Protein AF-A0A6B3CPN3-F1 (afdb_monomer)

Secondary structure (DSSP, 8-state):
------EE-HHHHHHHHHTT---EEHHHHH-----GGGTTTT-SHHHHHHHH--TTSHHHHHHHHHHT-PPPS--------

Structure (mmCIF, N/CA/C/O backbone):
data_AF-A0A6B3CPN3-F1
#
_entry.id   AF-A0A6B3CPN3-F1
#
loop_
_atom_site.group_PDB
_atom_site.id
_atom_site.type_symbol
_atom_site.label_atom_id
_atom_site.label_alt_id
_atom_site.label_comp_id
_atom_site.label_asym_id
_atom_site.label_entity_id
_atom_site.label_seq_id
_atom_site.pdbx_PDB_ins_code
_atom_site.Cartn_x
_atom_site.Cartn_y
_atom_site.Cartn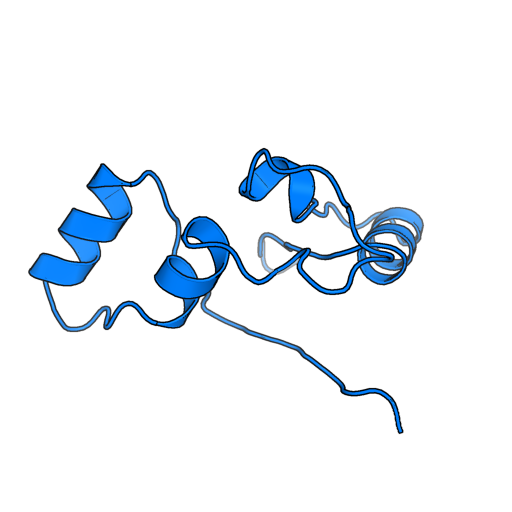_z
_atom_site.occupancy
_atom_site.B_iso_or_equiv
_atom_site.auth_seq_id
_atom_site.auth_comp_id
_atom_site.auth_asym_id
_atom_site.auth_atom_id
_atom_site.pdbx_PDB_model_num
ATOM 1 N N . GLU A 1 1 ? -7.488 -18.939 -12.610 1.00 66.56 1 GLU A N 1
ATOM 2 C CA . GLU A 1 1 ? -7.216 -17.651 -11.940 1.00 66.56 1 GLU A CA 1
ATOM 3 C C . GLU A 1 1 ? -8.000 -17.607 -10.640 1.00 66.56 1 GLU A C 1
ATOM 5 O O . GLU A 1 1 ? -9.125 -18.087 -10.631 1.00 66.56 1 GLU A O 1
ATOM 10 N N . ALA A 1 2 ? -7.410 -17.111 -9.550 1.00 8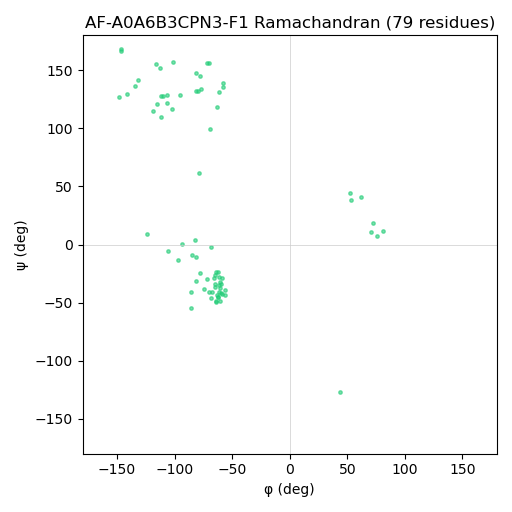8.50 2 ALA A N 1
ATOM 11 C CA . ALA A 1 2 ? -8.084 -17.016 -8.248 1.00 88.50 2 ALA A CA 1
ATOM 12 C C . ALA A 1 2 ? -8.758 -15.647 -8.012 1.00 88.50 2 ALA A C 1
ATOM 14 O O . ALA A 1 2 ? -9.335 -15.439 -6.953 1.00 88.50 2 ALA A O 1
ATOM 15 N N . GLY A 1 3 ? -8.677 -14.720 -8.979 1.00 90.44 3 GLY A N 1
ATOM 16 C CA . GLY A 1 3 ? -9.278 -13.382 -8.878 1.00 90.44 3 GLY A CA 1
ATOM 17 C C . GLY A 1 3 ? -8.571 -12.426 -7.910 1.00 90.44 3 GLY A C 1
ATOM 18 O O . GLY A 1 3 ? -9.177 -11.453 -7.481 1.00 90.44 3 GLY A O 1
ATOM 19 N N . VAL A 1 4 ? -7.317 -12.708 -7.543 1.00 94.81 4 VAL A N 1
ATOM 20 C CA . VAL A 1 4 ? -6.538 -11.897 -6.594 1.00 94.81 4 VAL A CA 1
ATOM 21 C C . VAL A 1 4 ? -5.964 -10.664 -7.289 1.00 94.81 4 VAL A C 1
ATOM 23 O O . VAL A 1 4 ? -5.345 -10.784 -8.348 1.00 94.81 4 VAL A O 1
ATOM 26 N N . GLU A 1 5 ? -6.123 -9.497 -6.669 1.00 95.25 5 GLU A N 1
ATOM 27 C CA . GLU A 1 5 ? -5.457 -8.269 -7.097 1.00 95.25 5 GLU A CA 1
ATOM 28 C C . GLU A 1 5 ? -3.985 -8.272 -6.659 1.00 95.25 5 GLU A C 1
ATOM 30 O O . GLU A 1 5 ? -3.654 -8.602 -5.519 1.00 95.25 5 GLU A O 1
ATOM 35 N N . LEU A 1 6 ? -3.085 -7.902 -7.571 1.00 95.62 6 LEU A N 1
ATOM 36 C CA . LEU A 1 6 ? -1.654 -7.818 -7.296 1.00 95.62 6 LEU A CA 1
ATOM 37 C C . LEU A 1 6 ? -1.220 -6.363 -7.201 1.00 95.62 6 LEU A C 1
ATOM 39 O O . LEU A 1 6 ? -1.423 -5.598 -8.138 1.00 95.62 6 LEU A O 1
ATOM 43 N N . VAL A 1 7 ? -0.522 -6.024 -6.119 1.00 95.50 7 VAL A N 1
ATOM 44 C CA . VAL A 1 7 ? 0.194 -4.753 -5.982 1.00 95.50 7 VAL A CA 1
ATOM 45 C C . VAL A 1 7 ? 1.693 -5.030 -5.980 1.00 95.50 7 VAL A C 1
ATOM 47 O O . VAL A 1 7 ? 2.174 -5.870 -5.218 1.00 95.50 7 VAL A O 1
ATOM 50 N N . SER A 1 8 ? 2.460 -4.352 -6.835 1.00 93.75 8 SER A N 1
ATOM 51 C CA . SER A 1 8 ? 3.906 -4.585 -6.928 1.00 93.75 8 SER A CA 1
ATOM 52 C C . SER A 1 8 ? 4.710 -3.329 -7.266 1.00 93.75 8 SER A C 1
ATOM 54 O O . SER A 1 8 ? 4.164 -2.303 -7.666 1.00 93.75 8 SER A O 1
ATOM 56 N N . THR A 1 9 ? 6.033 -3.401 -7.094 1.00 89.25 9 THR A N 1
ATOM 57 C CA . THR A 1 9 ? 6.957 -2.283 -7.356 1.00 89.25 9 THR A CA 1
ATOM 58 C C . THR A 1 9 ? 7.871 -2.572 -8.541 1.00 89.25 9 THR A C 1
ATOM 60 O O . THR A 1 9 ? 8.233 -3.729 -8.783 1.00 89.25 9 THR A O 1
ATOM 63 N N . GLY A 1 10 ? 8.309 -1.509 -9.222 1.00 85.25 10 GLY A N 1
ATOM 64 C CA . GLY A 1 10 ? 9.450 -1.512 -10.142 1.00 85.25 10 GLY A CA 1
ATOM 65 C C . GLY A 1 10 ? 9.519 -2.718 -11.089 1.00 85.25 10 GLY A C 1
ATOM 66 O O . GLY A 1 10 ? 8.572 -3.037 -11.810 1.00 85.25 10 GLY A O 1
ATOM 67 N N . SER A 1 11 ? 10.667 -3.402 -11.092 1.00 88.25 11 SER A N 1
ATOM 68 C CA . SER A 1 11 ? 10.949 -4.516 -12.006 1.00 88.25 11 SER A CA 1
ATOM 69 C C . SER A 1 11 ? 10.063 -5.748 -11.788 1.00 88.25 11 SER A C 1
ATOM 71 O O . SER A 1 11 ? 9.791 -6.463 -12.753 1.00 88.25 11 SER A O 1
ATOM 73 N N . THR A 1 12 ? 9.574 -5.996 -10.568 1.00 90.50 12 THR A N 1
ATOM 74 C CA . THR A 1 12 ? 8.661 -7.118 -10.291 1.00 90.50 12 THR A CA 1
ATOM 75 C C . THR A 1 12 ? 7.304 -6.883 -10.944 1.00 90.50 12 THR A C 1
ATOM 77 O O . THR A 1 12 ? 6.824 -7.766 -11.653 1.00 90.50 12 THR A O 1
ATOM 80 N N . ALA A 1 13 ? 6.742 -5.675 -10.813 1.00 91.69 13 ALA A N 1
ATOM 81 C CA . ALA A 1 13 ? 5.517 -5.297 -11.521 1.00 91.69 13 ALA A CA 1
ATOM 82 C C . ALA A 1 13 ? 5.682 -5.469 -13.041 1.00 91.69 13 ALA A C 1
ATOM 84 O O . ALA A 1 13 ? 4.831 -6.062 -13.699 1.00 91.69 13 ALA A O 1
ATOM 85 N N . GLY A 1 14 ? 6.826 -5.040 -13.590 1.00 91.75 14 GLY A N 1
ATOM 86 C CA . GLY A 1 14 ? 7.138 -5.213 -15.012 1.00 91.75 14 GLY A CA 1
ATOM 87 C C . GLY A 1 14 ? 7.171 -6.678 -15.464 1.00 91.75 14 GLY A C 1
ATOM 88 O O . GLY A 1 14 ? 6.636 -7.005 -16.519 1.00 91.75 14 GLY A O 1
ATOM 89 N N . ARG A 1 15 ? 7.751 -7.578 -14.660 1.00 94.44 15 ARG A N 1
ATOM 90 C CA . ARG A 1 15 ? 7.785 -9.022 -14.960 1.00 94.44 15 ARG A CA 1
ATOM 91 C C . ARG A 1 15 ? 6.402 -9.669 -14.903 1.00 94.44 15 ARG A C 1
ATOM 93 O O . ARG A 1 15 ? 6.099 -10.492 -15.760 1.00 94.44 15 ARG A O 1
ATOM 100 N N . ILE A 1 16 ? 5.579 -9.296 -13.922 1.00 94.06 16 ILE A N 1
ATOM 101 C CA . ILE A 1 16 ? 4.203 -9.798 -13.778 1.00 94.06 16 ILE A CA 1
ATOM 102 C C . ILE A 1 16 ? 3.357 -9.356 -14.981 1.00 94.06 16 ILE A C 1
ATOM 104 O O . ILE A 1 16 ? 2.742 -10.193 -15.640 1.00 94.06 16 ILE A O 1
ATOM 108 N N . ALA A 1 17 ? 3.415 -8.069 -15.333 1.00 93.38 17 ALA A N 1
ATOM 109 C CA . ALA A 1 17 ? 2.704 -7.524 -16.487 1.00 93.38 17 ALA A CA 1
ATOM 110 C C . ALA A 1 17 ? 3.161 -8.161 -17.813 1.00 93.38 17 ALA A C 1
ATOM 112 O O . ALA A 1 17 ? 2.333 -8.487 -18.660 1.00 93.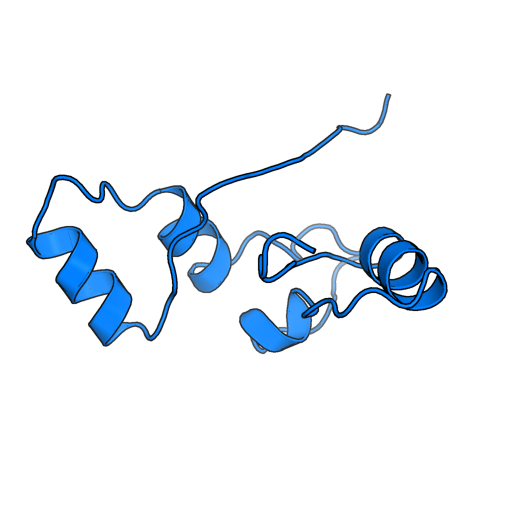38 17 ALA A O 1
ATOM 113 N N . ALA A 1 18 ? 4.468 -8.399 -17.987 1.00 94.44 18 ALA A N 1
ATOM 114 C CA . ALA A 1 18 ? 5.010 -9.070 -19.172 1.00 94.44 18 ALA A CA 1
ATOM 115 C C . ALA A 1 18 ? 4.533 -10.527 -19.320 1.00 94.44 18 ALA A C 1
ATOM 117 O O . ALA A 1 18 ? 4.509 -11.051 -20.431 1.00 94.44 18 ALA A O 1
ATOM 118 N N . ALA A 1 19 ? 4.129 -11.171 -18.221 1.00 95.00 19 ALA A N 1
ATOM 119 C CA . ALA A 1 19 ? 3.499 -12.489 -18.231 1.00 95.00 19 ALA A CA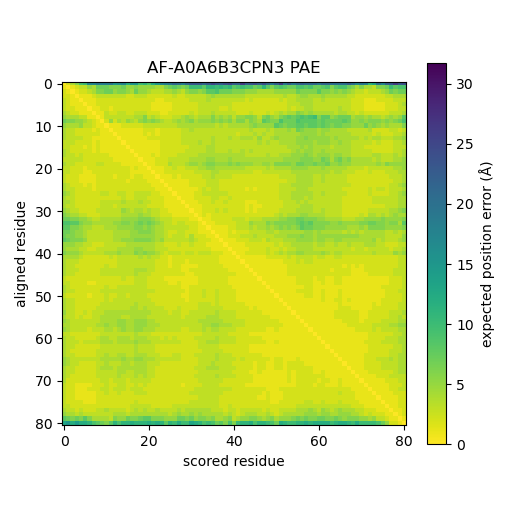 1
ATOM 120 C C . ALA A 1 19 ? 1.984 -12.440 -18.529 1.00 95.00 19 ALA A C 1
ATOM 122 O O . ALA A 1 19 ? 1.327 -13.477 -18.499 1.00 95.00 19 ALA A O 1
ATOM 123 N N . GLY A 1 20 ? 1.426 -11.256 -18.811 1.00 93.12 20 GLY A N 1
ATOM 124 C CA . GLY A 1 20 ? 0.007 -11.060 -19.118 1.00 93.12 20 GLY A CA 1
ATOM 125 C C . GLY A 1 20 ? -0.902 -10.999 -17.889 1.00 93.12 20 GLY A C 1
ATOM 126 O O . GLY A 1 20 ? -2.118 -11.063 -18.039 1.00 93.12 20 GLY A O 1
ATOM 127 N N . VAL A 1 21 ? -0.336 -10.879 -16.685 1.00 94.38 21 VAL A N 1
ATOM 128 C CA . VAL A 1 21 ? -1.105 -10.824 -15.437 1.00 94.38 21 VAL A CA 1
ATOM 129 C C . VAL A 1 21 ? -1.340 -9.360 -15.039 1.00 94.38 21 VAL A C 1
ATOM 131 O O . VAL A 1 21 ? -0.369 -8.599 -14.965 1.00 94.38 21 VAL A O 1
ATOM 134 N N . PRO A 1 22 ? -2.592 -8.944 -14.761 1.00 94.06 22 PRO A N 1
ATOM 135 C CA . PRO A 1 22 ? -2.884 -7.606 -14.254 1.00 94.06 22 PRO A CA 1
ATOM 136 C C . PRO A 1 22 ? -2.149 -7.325 -12.939 1.00 94.06 22 PRO A C 1
ATOM 138 O O . PRO A 1 22 ? -2.114 -8.165 -12.041 1.00 94.06 22 PRO A O 1
ATOM 141 N N . VAL A 1 23 ? -1.563 -6.135 -12.823 1.00 96.12 23 VAL A N 1
ATOM 142 C CA . VAL A 1 23 ? -0.840 -5.704 -11.625 1.00 96.12 23 VAL A CA 1
ATOM 143 C C . VAL A 1 23 ? -0.983 -4.198 -11.447 1.00 96.12 23 VAL A C 1
ATOM 145 O O . VAL A 1 23 ? -0.687 -3.429 -12.360 1.00 96.12 23 VAL A O 1
ATOM 148 N N . THR A 1 24 ? -1.418 -3.795 -10.260 1.00 95.12 24 THR A N 1
ATOM 149 C CA . THR A 1 24 ? -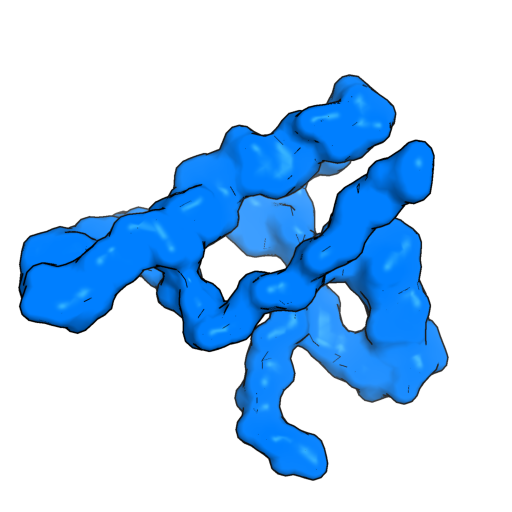1.473 -2.407 -9.807 1.00 95.12 24 THR A CA 1
ATOM 150 C C . THR A 1 24 ? -0.085 -2.005 -9.319 1.00 95.12 24 THR A C 1
ATOM 152 O O . THR A 1 24 ? 0.570 -2.726 -8.553 1.00 95.12 24 THR A O 1
ATOM 155 N N . LYS A 1 25 ? 0.413 -0.852 -9.758 1.00 93.56 25 LYS A N 1
ATOM 156 C CA . LYS A 1 25 ? 1.714 -0.368 -9.287 1.00 93.56 25 LYS A CA 1
ATOM 157 C C . LYS A 1 25 ? 1.588 0.310 -7.925 1.00 93.56 25 LYS A C 1
ATOM 159 O O . LYS A 1 25 ? 0.592 0.967 -7.632 1.00 93.56 25 LYS A O 1
ATOM 164 N N . VAL A 1 26 ? 2.617 0.210 -7.083 1.00 93.69 26 VAL A N 1
ATOM 165 C CA . VAL A 1 26 ? 2.618 0.897 -5.776 1.00 93.69 26 VAL A CA 1
ATOM 166 C C . VAL A 1 26 ? 2.503 2.419 -5.928 1.00 93.69 26 VAL A C 1
ATOM 168 O O . VAL A 1 26 ? 1.874 3.060 -5.089 1.00 93.69 26 VAL A O 1
ATOM 171 N N . GLU A 1 27 ? 3.039 3.015 -6.992 1.00 92.31 27 GLU A N 1
ATOM 172 C CA . GLU A 1 27 ? 2.889 4.452 -7.259 1.00 92.31 27 GLU A CA 1
ATOM 173 C C . GLU A 1 27 ? 1.423 4.834 -7.542 1.00 92.31 27 GLU A C 1
ATOM 175 O O . GLU A 1 27 ? 0.980 5.903 -7.132 1.00 92.31 27 GLU A O 1
ATOM 180 N N . GLU A 1 28 ? 0.647 3.946 -8.174 1.00 92.75 28 GLU A N 1
ATOM 181 C CA . GLU A 1 28 ? -0.793 4.135 -8.416 1.00 92.75 28 GLU A CA 1
ATOM 182 C C . GLU A 1 28 ? -1.588 4.031 -7.106 1.00 92.75 28 GLU A C 1
ATOM 184 O O . GLU A 1 28 ? -2.464 4.853 -6.843 1.00 92.75 28 GLU A O 1
ATOM 189 N N . LEU A 1 29 ? -1.228 3.077 -6.238 1.00 93.31 29 LEU A N 1
ATOM 190 C CA . LEU A 1 29 ? -1.831 2.926 -4.910 1.00 93.31 29 LEU A CA 1
ATOM 191 C C . LEU A 1 29 ? -1.551 4.144 -4.013 1.00 93.31 29 LEU A C 1
ATOM 193 O O . LEU A 1 29 ? -2.439 4.689 -3.350 1.00 93.31 29 LEU A O 1
ATOM 197 N N . THR A 1 30 ? -0.287 4.555 -3.947 1.00 93.94 30 THR A N 1
ATOM 198 C CA . THR A 1 30 ? 0.180 5.595 -3.023 1.00 93.94 30 THR A CA 1
ATOM 199 C C . THR A 1 30 ? -0.100 7.004 -3.532 1.00 93.94 30 THR A C 1
ATOM 201 O O . THR A 1 30 ? -0.354 7.893 -2.722 1.00 93.94 30 THR A O 1
ATOM 204 N N . GLY A 1 31 ? -0.097 7.208 -4.852 1.00 93.19 31 GLY A N 1
ATOM 205 C CA . GLY A 1 31 ? -0.068 8.530 -5.478 1.00 93.19 31 GLY A CA 1
ATOM 206 C C . GLY A 1 31 ? 1.279 9.246 -5.317 1.00 93.19 31 GLY A C 1
ATOM 207 O O . GLY A 1 31 ? 1.367 10.441 -5.593 1.00 93.19 31 GLY A O 1
ATOM 208 N N . PHE A 1 32 ? 2.316 8.547 -4.844 1.00 91.94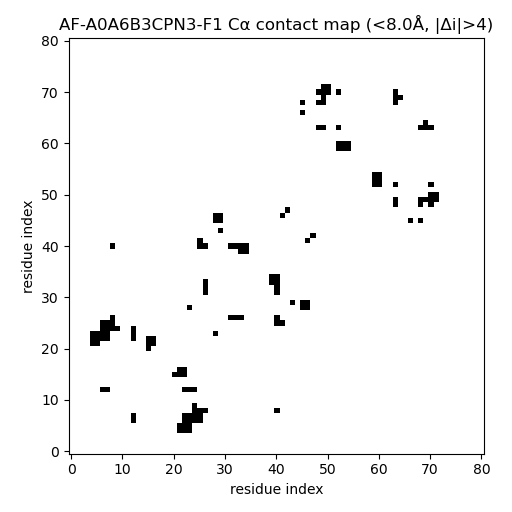 32 PHE A N 1
ATOM 209 C CA . PHE A 1 32 ? 3.642 9.103 -4.595 1.00 91.94 32 PHE A CA 1
ATOM 210 C C . PHE A 1 32 ? 4.638 8.551 -5.627 1.00 91.94 32 PHE A C 1
ATOM 212 O O . PHE A 1 32 ? 4.704 7.333 -5.811 1.00 91.94 32 PHE A O 1
ATOM 219 N N . PRO A 1 33 ? 5.404 9.412 -6.323 1.00 87.38 33 PRO A N 1
ATOM 220 C CA . PRO A 1 33 ? 6.342 8.954 -7.338 1.00 87.38 33 PRO A CA 1
ATOM 221 C C . PRO A 1 33 ? 7.526 8.215 -6.710 1.00 87.38 33 PRO A C 1
ATOM 223 O O . PRO A 1 33 ? 7.914 8.472 -5.569 1.00 87.38 33 PRO A O 1
ATOM 226 N N . GLU A 1 34 ? 8.165 7.344 -7.488 1.00 85.25 34 GLU A N 1
ATOM 227 C CA . GLU A 1 34 ? 9.444 6.767 -7.086 1.00 85.25 34 GLU A CA 1
ATOM 228 C C . GLU A 1 34 ? 10.501 7.875 -6.926 1.00 85.25 34 GLU A C 1
ATOM 230 O O . GLU A 1 34 ? 10.669 8.740 -7.788 1.00 85.25 34 GLU A O 1
ATOM 235 N N . CYS A 1 35 ? 11.215 7.865 -5.799 1.00 89.44 35 CYS A N 1
ATOM 236 C CA . CYS A 1 35 ? 12.275 8.822 -5.501 1.00 89.44 35 CYS A CA 1
ATOM 237 C C . CYS A 1 35 ? 13.394 8.167 -4.680 1.00 89.44 35 CYS A C 1
ATOM 239 O O . CYS A 1 35 ? 13.240 7.048 -4.179 1.00 89.44 35 CYS A O 1
ATOM 241 N N . LEU A 1 36 ? 14.527 8.871 -4.544 1.00 93.00 36 LEU A N 1
ATOM 242 C CA . LEU A 1 36 ? 15.695 8.424 -3.771 1.00 93.00 36 LEU A CA 1
ATOM 243 C C . LEU A 1 36 ? 16.159 7.011 -4.170 1.00 93.00 36 LEU A C 1
ATOM 245 O O . LEU A 1 36 ? 16.386 6.169 -3.303 1.00 93.00 36 LEU A O 1
ATOM 249 N N . ASP A 1 37 ? 16.229 6.734 -5.474 1.00 88.88 37 ASP A N 1
ATOM 250 C CA . ASP A 1 37 ? 16.597 5.423 -6.031 1.00 88.88 37 ASP A CA 1
ATOM 251 C C . ASP A 1 37 ? 15.757 4.262 -5.464 1.00 88.88 37 ASP A C 1
ATOM 253 O O . ASP A 1 37 ? 16.261 3.184 -5.144 1.00 88.88 37 ASP A O 1
ATOM 257 N N . GLY A 1 38 ? 14.459 4.507 -5.261 1.00 87.81 38 GLY A N 1
ATOM 258 C CA . GLY A 1 38 ? 13.505 3.509 -4.783 1.00 87.81 38 GLY A CA 1
ATOM 259 C C . GLY A 1 38 ? 13.603 3.194 -3.287 1.00 87.81 38 GLY A C 1
ATOM 260 O O . GLY A 1 38 ? 12.914 2.28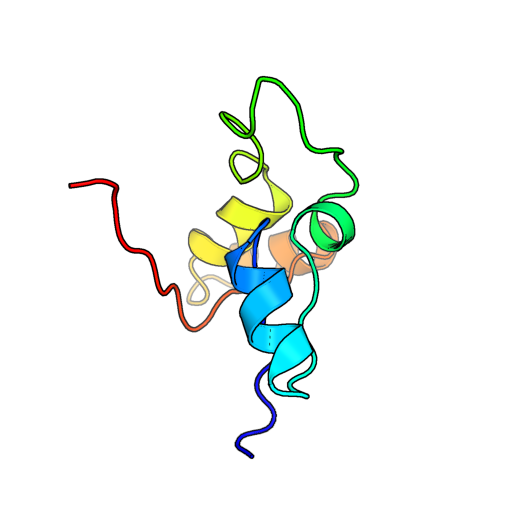7 -2.817 1.00 87.81 38 GLY A O 1
ATOM 261 N N . ARG A 1 39 ? 14.410 3.937 -2.512 1.00 91.19 39 ARG A N 1
ATOM 262 C CA . ARG A 1 39 ? 14.633 3.691 -1.071 1.00 91.19 39 ARG A CA 1
ATOM 263 C C . ARG A 1 39 ? 13.373 3.797 -0.214 1.00 91.19 39 ARG A C 1
ATOM 265 O O . ARG A 1 39 ? 13.312 3.169 0.837 1.00 91.19 39 ARG A O 1
ATOM 272 N N . VAL A 1 40 ? 12.395 4.600 -0.632 1.00 93.19 40 VAL A N 1
ATOM 273 C CA . VAL A 1 40 ? 11.211 4.926 0.186 1.00 93.19 40 VAL A CA 1
ATOM 274 C C . VAL A 1 40 ? 9.884 4.593 -0.495 1.00 93.19 40 VAL A C 1
ATOM 276 O O . VAL A 1 40 ? 8.827 4.932 0.023 1.00 93.19 40 VAL A O 1
ATOM 279 N N . LYS A 1 41 ? 9.916 3.890 -1.633 1.00 90.12 41 LYS A N 1
ATOM 280 C CA . LYS A 1 41 ? 8.738 3.665 -2.491 1.00 90.12 41 LYS A CA 1
ATOM 281 C C . LYS A 1 41 ? 7.563 2.954 -1.802 1.00 90.12 41 LYS A C 1
ATOM 283 O O . LYS A 1 41 ? 6.420 3.183 -2.170 1.00 90.12 41 LYS A O 1
ATOM 288 N N . THR A 1 42 ? 7.821 2.109 -0.800 1.00 94.69 42 THR A N 1
ATOM 289 C CA . THR A 1 42 ? 6.772 1.409 -0.033 1.00 94.69 42 THR A CA 1
ATOM 290 C C . THR A 1 42 ? 6.563 1.967 1.373 1.00 94.69 42 THR A C 1
ATOM 292 O O . THR A 1 42 ? 5.639 1.527 2.052 1.00 94.69 42 THR A O 1
ATOM 295 N N . LEU A 1 43 ? 7.388 2.922 1.824 1.00 96.19 43 LEU A N 1
ATOM 296 C CA . LEU A 1 43 ? 7.308 3.516 3.164 1.00 96.19 43 LEU A CA 1
ATOM 297 C C . LEU A 1 43 ? 6.186 4.562 3.218 1.00 96.19 43 LEU A C 1
ATOM 299 O O . LEU A 1 43 ? 6.418 5.749 3.433 1.00 96.19 43 LEU A O 1
ATOM 303 N N . HIS A 1 44 ? 4.958 4.110 2.976 1.00 97.06 44 HIS A N 1
ATOM 304 C CA . HIS A 1 44 ? 3.785 4.957 2.816 1.00 97.06 44 HIS A CA 1
ATOM 305 C C . HIS A 1 44 ? 2.609 4.447 3.666 1.00 97.06 44 HIS A C 1
ATOM 307 O O . HIS A 1 44 ? 2.378 3.233 3.704 1.00 97.06 44 HIS A O 1
ATOM 313 N N . PRO A 1 45 ? 1.803 5.332 4.293 1.00 97.06 45 PRO A N 1
ATOM 314 C CA . PRO A 1 45 ? 0.654 4.923 5.101 1.00 97.06 45 PRO A CA 1
ATOM 315 C C . PRO A 1 45 ? -0.348 4.048 4.348 1.00 97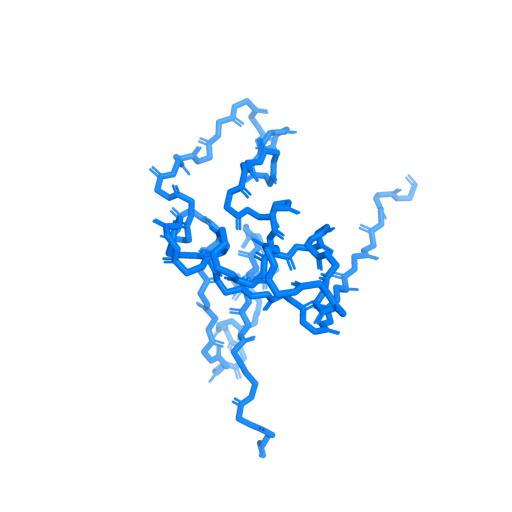.06 45 PRO A C 1
ATOM 317 O O . PRO A 1 45 ? -0.804 3.059 4.898 1.00 97.06 45 PRO A O 1
ATOM 320 N N . LYS A 1 46 ? -0.630 4.326 3.068 1.00 96.50 46 LYS A N 1
ATOM 321 C CA . LYS A 1 46 ? -1.527 3.474 2.258 1.00 96.50 46 LYS A CA 1
ATOM 322 C C . LYS A 1 46 ? -1.028 2.038 2.054 1.00 96.50 46 LYS A C 1
ATOM 324 O O . LYS A 1 46 ? -1.834 1.158 1.797 1.00 96.50 46 LYS A O 1
ATOM 329 N N . VAL A 1 47 ? 0.278 1.793 2.168 1.00 97.19 47 VAL A N 1
ATOM 330 C CA . VAL A 1 47 ? 0.835 0.433 2.123 1.00 97.19 47 VAL A CA 1
ATOM 331 C C . VAL A 1 47 ? 0.778 -0.179 3.519 1.00 97.19 47 VAL A C 1
ATOM 333 O O . VAL A 1 47 ? 0.188 -1.234 3.727 1.00 97.19 47 VAL A O 1
ATOM 336 N N . HIS A 1 48 ? 1.356 0.507 4.505 1.00 98.25 48 HIS A N 1
ATOM 337 C CA . HIS A 1 48 ? 1.509 -0.044 5.848 1.00 98.25 48 HIS A CA 1
ATOM 338 C C . HIS A 1 48 ? 0.197 -0.141 6.632 1.00 98.25 48 HIS A C 1
ATOM 340 O O . HIS A 1 48 ? 0.069 -1.062 7.427 1.00 98.25 48 HIS A O 1
ATOM 346 N N . ALA A 1 49 ? -0.787 0.732 6.403 1.00 98.19 49 ALA A N 1
ATOM 347 C CA . ALA A 1 49 ? -2.106 0.608 7.021 1.00 98.19 49 ALA A CA 1
ATOM 348 C C . ALA A 1 49 ? -2.807 -0.678 6.561 1.00 98.19 49 ALA A C 1
ATOM 350 O O . ALA A 1 49 ? -3.310 -1.415 7.401 1.00 98.19 49 ALA A O 1
ATOM 351 N N . GLY A 1 50 ? -2.743 -1.007 5.266 1.00 97.88 50 GLY A N 1
ATOM 352 C CA . GLY A 1 50 ? -3.307 -2.253 4.741 1.00 97.88 50 GLY A CA 1
ATOM 353 C C . GLY A 1 50 ? -2.617 -3.516 5.276 1.00 97.88 50 GLY A C 1
ATOM 354 O O . GLY A 1 50 ? -3.245 -4.566 5.350 1.00 97.88 50 GLY A O 1
ATOM 355 N N . ILE A 1 51 ? -1.341 -3.422 5.673 1.00 98.31 51 ILE A N 1
ATOM 356 C CA . ILE A 1 51 ? -0.577 -4.538 6.261 1.00 98.31 51 ILE A CA 1
ATOM 357 C C . ILE A 1 51 ? -0.792 -4.641 7.781 1.00 98.31 51 ILE A C 1
ATOM 359 O O . ILE A 1 51 ? -0.861 -5.739 8.323 1.00 98.31 51 ILE A O 1
ATOM 363 N N . LEU A 1 52 ? -0.827 -3.507 8.486 1.00 98.44 52 LEU A N 1
ATOM 364 C CA . LEU A 1 52 ? -0.760 -3.452 9.953 1.00 98.44 52 LEU A CA 1
ATOM 365 C C . LEU A 1 52 ? -2.127 -3.346 10.634 1.00 98.44 52 LEU A C 1
ATOM 367 O O . LEU A 1 52 ? -2.205 -3.513 11.852 1.00 98.44 52 LEU A O 1
ATOM 371 N N . ALA A 1 53 ? -3.197 -3.040 9.900 1.00 98.50 53 ALA A N 1
ATOM 372 C CA . ALA A 1 53 ? -4.528 -2.96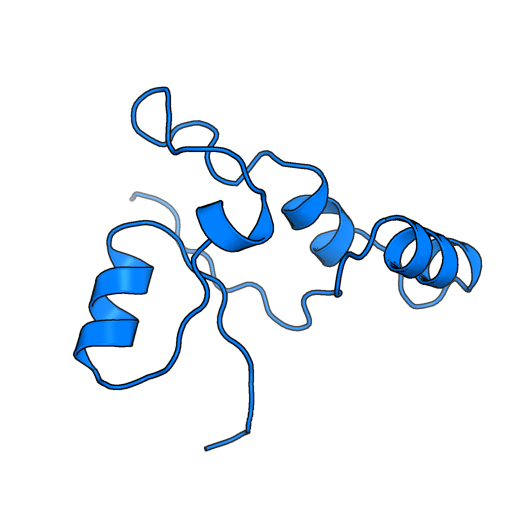0 10.482 1.00 98.50 53 ALA A CA 1
ATOM 373 C C . ALA A 1 53 ? -4.977 -4.325 11.031 1.00 98.50 53 ALA A C 1
ATOM 375 O O . ALA A 1 53 ? -5.150 -5.292 10.294 1.00 98.50 53 ALA A O 1
ATOM 376 N N . ASP A 1 54 ? -5.218 -4.394 12.342 1.00 98.44 54 ASP A N 1
ATOM 377 C CA . ASP A 1 54 ? -5.863 -5.545 12.967 1.00 98.44 54 ASP A CA 1
ATOM 378 C C . ASP A 1 54 ? -7.343 -5.642 12.570 1.00 98.44 54 ASP A C 1
ATOM 380 O O . ASP A 1 54 ? -8.215 -4.994 13.149 1.00 98.44 54 ASP A O 1
ATOM 384 N N . LEU A 1 55 ? -7.640 -6.510 11.603 1.00 97.88 55 LEU A N 1
ATOM 385 C CA . LEU A 1 55 ? -8.999 -6.735 11.111 1.00 97.88 55 LEU A CA 1
ATOM 386 C C . LEU A 1 55 ? -9.924 -7.410 12.139 1.00 97.88 55 LEU A C 1
ATOM 388 O O . LEU A 1 55 ? -11.103 -7.612 11.861 1.00 97.88 55 LEU A O 1
ATOM 392 N N . ARG A 1 56 ? -9.457 -7.775 13.334 1.00 98.19 56 ARG A N 1
ATOM 393 C CA . ARG A 1 56 ? -10.343 -8.250 14.412 1.00 98.19 56 ARG A CA 1
ATOM 394 C C . ARG A 1 56 ? -11.008 -7.092 15.165 1.00 98.19 56 ARG A C 1
ATOM 396 O O . ARG A 1 56 ? -11.912 -7.344 15.954 1.00 98.19 56 ARG A O 1
ATOM 403 N N . LEU A 1 57 ? -10.562 -5.854 14.937 1.00 98.56 57 LEU A N 1
ATOM 404 C CA . LEU A 1 57 ? -11.075 -4.645 15.576 1.00 98.56 57 LEU A CA 1
ATOM 405 C C . LEU A 1 57 ? -11.907 -3.826 14.583 1.00 98.56 57 LEU A C 1
ATOM 407 O O . LEU A 1 57 ? -11.392 -3.374 13.558 1.00 98.56 57 LEU A O 1
ATOM 411 N N . ASP A 1 58 ? -13.173 -3.568 14.914 1.00 98.44 58 ASP A N 1
ATOM 412 C CA . ASP A 1 58 ? -14.065 -2.753 14.072 1.00 98.44 58 ASP A CA 1
ATOM 413 C C . ASP A 1 58 ? -13.526 -1.331 13.863 1.00 98.44 58 ASP A C 1
ATOM 415 O O . ASP A 1 58 ? -13.645 -0.773 12.775 1.00 98.44 58 ASP A O 1
ATOM 419 N N . SER A 1 59 ? -12.845 -0.773 14.869 1.00 98.56 59 SER A N 1
ATOM 420 C CA . SER A 1 59 ? -12.215 0.548 14.784 1.00 98.56 59 SER A CA 1
ATOM 421 C C . SER A 1 59 ? -11.144 0.632 13.694 1.00 98.56 59 SER A C 1
ATOM 423 O O . SER A 1 59 ? -11.044 1.646 13.011 1.00 98.56 59 SER A O 1
ATOM 425 N N . HIS A 1 60 ? -10.362 -0.431 13.490 1.00 98.62 60 HIS A N 1
ATOM 426 C CA . HIS A 1 60 ? -9.335 -0.459 12.448 1.00 98.62 60 HIS A CA 1
ATOM 427 C C . HIS A 1 60 ? -9.954 -0.609 11.058 1.00 98.62 60 HIS A C 1
ATOM 429 O O . HIS A 1 60 ? -9.491 0.032 10.119 1.00 98.62 60 HIS A O 1
ATOM 435 N N . ARG A 1 61 ? -11.015 -1.417 10.924 1.00 98.44 61 ARG A N 1
ATOM 436 C CA . ARG A 1 61 ? -11.764 -1.551 9.662 1.00 98.44 61 ARG A CA 1
ATOM 437 C C . ARG A 1 61 ? -12.359 -0.212 9.237 1.00 98.44 61 ARG A C 1
ATOM 439 O O . ARG A 1 61 ? -12.130 0.222 8.116 1.00 98.44 61 ARG A O 1
ATOM 446 N N . GLN A 1 62 ? -13.021 0.476 10.164 1.00 98.44 62 GLN A N 1
ATOM 447 C CA . GLN A 1 62 ? -13.572 1.802 9.908 1.00 98.44 62 GLN A CA 1
ATOM 448 C C . GLN A 1 62 ? -12.481 2.800 9.495 1.00 98.44 62 GLN A C 1
ATOM 450 O O . GLN A 1 62 ? -12.658 3.551 8.540 1.00 98.44 62 GLN A O 1
ATOM 455 N N . GLN A 1 63 ? -11.328 2.782 10.167 1.00 98.31 63 GLN A N 1
ATOM 456 C CA . GLN A 1 63 ? -10.222 3.670 9.821 1.00 98.31 63 GLN A CA 1
ATOM 457 C C . GLN A 1 63 ? -9.638 3.372 8.426 1.00 98.31 63 GLN A C 1
ATOM 459 O O . GLN A 1 63 ? -9.251 4.299 7.717 1.00 98.31 63 GLN A O 1
ATOM 464 N N . LEU A 1 64 ? -9.574 2.102 8.011 1.00 98.31 64 LEU A N 1
ATOM 465 C CA . LEU A 1 64 ? -9.183 1.732 6.647 1.00 98.31 64 LEU A CA 1
ATOM 466 C C . LEU A 1 64 ? -10.166 2.284 5.606 1.00 98.31 64 LEU A C 1
ATOM 468 O O . LEU A 1 64 ? -9.723 2.871 4.616 1.00 98.31 64 LEU A O 1
ATOM 472 N N . ASP A 1 65 ? -11.470 2.150 5.857 1.00 97.75 65 ASP A N 1
ATOM 473 C CA . ASP A 1 65 ? -12.523 2.660 4.973 1.00 97.75 65 ASP A CA 1
ATOM 474 C C . ASP A 1 65 ? -12.454 4.192 4.846 1.00 97.75 65 ASP A C 1
ATOM 476 O O . ASP A 1 65 ? -12.480 4.727 3.737 1.00 97.75 65 ASP A O 1
ATOM 480 N N . GLU A 1 66 ? -12.281 4.905 5.965 1.00 97.94 66 GLU A N 1
ATOM 481 C CA . GLU A 1 66 ? -12.117 6.368 6.001 1.00 97.94 66 GLU A CA 1
ATOM 482 C C . GLU A 1 66 ? -10.876 6.844 5.227 1.00 97.94 66 GLU A C 1
ATOM 484 O O . GLU A 1 66 ? -10.894 7.905 4.599 1.00 97.94 66 GLU A O 1
ATOM 489 N N . LEU A 1 67 ? -9.797 6.057 5.247 1.00 96.50 67 LEU A N 1
ATOM 490 C CA . LEU A 1 67 ? -8.560 6.345 4.518 1.00 96.50 67 LEU A CA 1
ATOM 491 C C . LEU A 1 67 ? -8.588 5.868 3.056 1.00 96.50 67 LEU A C 1
ATOM 493 O O . LEU A 1 67 ? -7.662 6.187 2.302 1.00 96.50 67 LEU A O 1
ATOM 497 N N . GLY A 1 68 ? -9.609 5.106 2.652 1.00 96.19 68 GLY A N 1
ATOM 498 C CA . GLY A 1 68 ? -9.687 4.477 1.334 1.00 96.19 68 GLY A CA 1
ATOM 499 C C . GLY A 1 68 ? -8.557 3.472 1.090 1.00 96.19 68 GLY A C 1
ATOM 500 O O . GLY A 1 68 ? -7.956 3.471 0.014 1.00 96.19 68 GLY A O 1
ATOM 501 N N . VAL A 1 69 ? -8.214 2.664 2.098 1.00 96.94 69 VAL A N 1
ATOM 502 C CA . VAL A 1 69 ? -7.128 1.675 2.038 1.00 96.94 69 VAL A CA 1
ATOM 503 C C . VAL A 1 69 ? -7.697 0.267 2.164 1.00 96.94 69 VAL A C 1
ATOM 505 O O . VAL A 1 69 ? -8.287 -0.076 3.181 1.00 96.94 69 VAL A O 1
ATOM 508 N N . ALA A 1 70 ? -7.465 -0.577 1.160 1.00 96.44 70 ALA A N 1
ATOM 509 C CA . ALA A 1 70 ? -7.776 -2.000 1.256 1.00 96.44 70 ALA A CA 1
ATOM 510 C C . ALA A 1 70 ? -6.705 -2.749 2.083 1.00 96.44 70 ALA A C 1
ATOM 512 O O . ALA A 1 70 ? -5.520 -2.401 2.004 1.00 96.44 70 ALA A O 1
ATOM 513 N N . PRO A 1 71 ? -7.082 -3.774 2.867 1.00 97.62 71 PRO A N 1
ATOM 514 C CA . PRO A 1 71 ? -6.119 -4.630 3.553 1.00 97.62 71 PRO A CA 1
ATOM 515 C C . PRO A 1 71 ? -5.369 -5.560 2.587 1.00 97.62 71 PRO A C 1
ATOM 517 O O . PRO A 1 71 ? -5.871 -5.896 1.516 1.00 97.62 71 PRO A O 1
ATOM 520 N N . PHE A 1 72 ? -4.177 -6.012 2.990 1.00 97.69 72 PHE A N 1
ATOM 521 C CA . PHE A 1 72 ? -3.402 -7.026 2.268 1.00 97.69 72 PHE A CA 1
ATOM 522 C C . PHE A 1 72 ? -3.519 -8.393 2.947 1.00 97.69 72 PHE A C 1
ATOM 524 O O . PHE A 1 72 ? -3.016 -8.580 4.053 1.00 97.69 72 PHE A O 1
ATOM 531 N N . ASP A 1 73 ? -4.098 -9.374 2.253 1.00 97.50 73 ASP A N 1
ATOM 532 C CA . ASP A 1 73 ? -4.203 -10.752 2.761 1.00 97.50 73 ASP A CA 1
ATOM 533 C C . ASP A 1 73 ? -2.893 -11.549 2.632 1.00 97.50 73 ASP A C 1
ATOM 535 O O . ASP A 1 73 ? -2.660 -12.514 3.362 1.00 97.50 73 ASP A O 1
ATOM 539 N N . LEU A 1 74 ? -2.025 -11.162 1.691 1.00 97.62 74 LEU A N 1
ATOM 540 C CA . LEU A 1 74 ? -0.750 -11.822 1.427 1.00 97.62 74 LEU A CA 1
ATOM 541 C C . LEU A 1 74 ? 0.340 -10.797 1.109 1.00 97.62 74 LEU A C 1
ATOM 543 O O . LEU A 1 74 ? 0.194 -9.965 0.217 1.00 97.62 74 LEU A O 1
ATOM 547 N N . VAL A 1 75 ? 1.476 -10.922 1.796 1.00 97.19 75 VAL A N 1
ATOM 548 C CA . VAL A 1 75 ? 2.682 -10.128 1.545 1.00 97.19 75 VAL A CA 1
ATOM 549 C C . VAL A 1 75 ? 3.816 -11.072 1.155 1.00 97.19 75 VAL A C 1
ATOM 551 O O . VAL A 1 75 ? 4.257 -11.889 1.961 1.00 97.19 75 VAL A O 1
ATOM 554 N N . VAL A 1 76 ? 4.298 -10.961 -0.087 1.00 96.56 76 VAL A N 1
ATOM 555 C CA . VAL A 1 76 ? 5.427 -11.752 -0.603 1.00 96.56 76 VAL A CA 1
ATOM 556 C C . VAL A 1 76 ? 6.613 -10.828 -0.841 1.00 96.56 76 VAL A C 1
ATOM 558 O O . VAL A 1 76 ? 6.600 -10.009 -1.758 1.00 96.56 76 VAL A O 1
ATOM 561 N N . VAL A 1 77 ? 7.647 -10.961 -0.012 1.00 95.56 77 VAL A N 1
ATOM 562 C CA . VAL A 1 77 ? 8.859 -10.136 -0.075 1.00 95.56 77 VAL A CA 1
ATOM 563 C C . VAL A 1 77 ? 10.084 -11.033 0.046 1.00 95.56 77 VAL A C 1
ATOM 565 O O . VAL A 1 77 ? 10.133 -11.923 0.892 1.00 95.56 77 VAL A O 1
ATOM 568 N N . ASN A 1 78 ? 11.085 -10.773 -0.790 1.00 93.81 78 ASN A N 1
ATOM 569 C CA . ASN A 1 78 ? 12.449 -11.239 -0.587 1.00 93.81 78 ASN A CA 1
ATOM 570 C C . ASN A 1 78 ? 13.372 -10.029 -0.392 1.00 93.81 78 ASN A C 1
ATOM 572 O O . ASN A 1 78 ? 13.048 -8.910 -0.794 1.00 93.81 78 ASN A O 1
ATOM 576 N N . LEU A 1 79 ? 14.494 -10.249 0.285 1.00 91.75 79 LEU A N 1
ATOM 577 C CA . LEU A 1 79 ? 15.492 -9.216 0.536 1.00 91.75 79 LEU A CA 1
ATOM 578 C C . LEU A 1 79 ? 16.655 -9.393 -0.438 1.00 91.75 79 LEU A C 1
ATOM 580 O O . LEU A 1 79 ? 16.867 -10.488 -0.966 1.00 91.75 79 LEU A O 1
ATOM 584 N N . TYR A 1 80 ? 17.406 -8.317 -0.677 1.00 84.00 80 TYR A N 1
ATOM 585 C CA . TYR A 1 80 ? 18.691 -8.454 -1.354 1.00 84.00 80 TYR A CA 1
ATOM 586 C C . TYR A 1 80 ? 19.597 -9.404 -0.549 1.00 84.00 80 TYR A C 1
ATOM 588 O O . TYR A 1 80 ? 19.542 -9.354 0.683 1.00 84.00 80 TYR A O 1
ATOM 596 N N . PRO A 1 81 ? 20.350 -10.291 -1.230 1.00 79.25 81 PRO A N 1
ATOM 597 C CA . PRO A 1 81 ? 21.239 -11.247 -0.575 1.00 79.25 81 PRO A CA 1
ATOM 598 C C . PRO A 1 81 ? 22.345 -10.559 0.230 1.00 79.25 81 PRO A C 1
ATOM 600 O O . PRO A 1 81 ? 22.762 -9.443 -0.160 1.00 79.25 81 PRO A O 1
#

Sequence (81 aa):
EAGVELVSTGSTAGRIAAAGVPVTKVEELTGFPECLDGRVKTLHPKVHAGILADLRLDSHRQQLDELGVAPFDLVVVNLYP

Solvent-accessible surface area (backbone atoms only — not comparable to full-atom values): 5240 Å² total; per-residue (Å²): 135,89,84,76,87,41,77,33,55,74,70,60,35,52,54,44,44,73,72,73,40,81,63,45,44,44,44,72,73,63,74,49,78,79,45,80,91,56,74,54,59,69,80,41,66,62,52,47,48,20,64,66,51,54,79,91,37,70,69,42,48,52,51,28,60,76,68,72,35,68,70,57,94,75,88,91,83,85,75,86,132

pLDDT: mean 93.99, std 4.99, range [66.56, 98.62]

Radius of gyration: 13.79 Å; Cα contacts (8 Å, |Δi|>4): 73; chains: 1; bounding box: 35×27×35 Å

Foldseek 3Di:
DPPDEAEDEDVVCVVCVVVVHDYHYLCNQQVDDQDPVNPCSQVGCLNVLLAPQDPVDPVSVVVCVVVVHHHDPDDDDDDDD

Mean predicted aligned error: 3.03 Å

Nearest PDB structures (foldseek):
  4a1o-assembly1_B  TM=9.938E-01  e=1.368E-09  Mycobacterium tuberculosis H37Rv
  2iu0-assembly1_A  TM=9.590E-01  e=1.314E-07  Gallus gallus
  1pl0-assembly2_D  TM=9.512E-01  e=4.650E-07  Homo sapiens
  5uy8-assembly1_B  TM=9.541E-01  e=8.156E-07  Homo sapiens
  1pl0-assembly2_C  TM=9.723E-01  e=2.180E-06  Homo sapiens